Protein AF-A0A3D3YV87-F1 (afdb_monomer)

Sequence (78 aa):
ITYVEQVRVPVMILAGENDPRCPIRQIENYLSRLRELGLPHEVYRFDAGHGSLVIEETLQQLAAEISFVEHLGTPPPL

Radius of gyration: 13.8 Å; Cα contacts (8 Å, |Δi|>4): 79; chains: 1; bounding box: 31×30×30 Å

Nearest PDB structures (foldseek):
  5lcn-assembly1_A  TM=7.542E-01  e=3.791E-02  Pyrococcus furiosus DSM 3638
  5lcn-assembly2_B  TM=7.574E-01  e=5.722E-02  Pyrococcus furi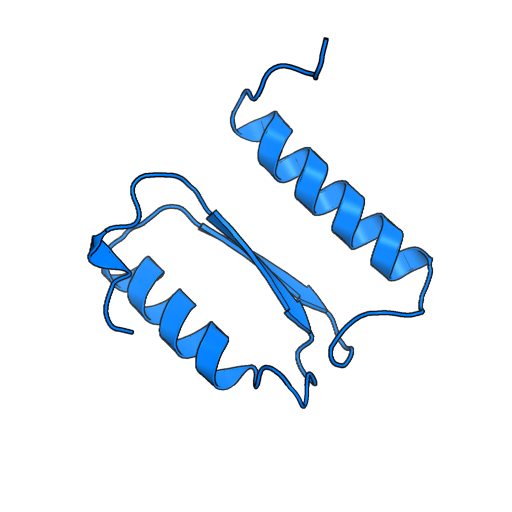osus DSM 3638
  3cn7-assembly3_C  TM=7.709E-01  e=1.217E-01  Pseudomonas aeruginosa
  1aur-assembly1_B  TM=6.973E-01  e=1.137E-01  Pseudomonas fluorescens
  2h1i-assembly1_A  TM=6.816E-01  e=1.217E-01  Bacillus cereus ATCC 14579

Structure (mmCIF, N/CA/C/O backbone):
data_AF-A0A3D3YV87-F1
#
_entry.id   AF-A0A3D3YV87-F1
#
loop_
_atom_site.group_PDB
_atom_site.id
_atom_site.type_symbol
_atom_site.label_atom_id
_atom_site.label_alt_id
_atom_site.label_comp_id
_atom_site.label_asym_id
_atom_site.label_entity_id
_atom_site.label_seq_id
_atom_site.pdbx_PDB_ins_code
_atom_site.Cartn_x
_atom_site.Cartn_y
_atom_site.Cartn_z
_atom_site.occupancy
_atom_site.B_iso_or_equiv
_atom_site.auth_seq_id
_atom_site.auth_comp_id
_atom_site.auth_asym_id
_atom_site.auth_atom_id
_atom_site.pdbx_PDB_model_num
ATOM 1 N N . ILE A 1 1 ? -7.248 -13.691 3.082 1.00 90.25 1 ILE A N 1
ATOM 2 C CA . ILE A 1 1 ? -6.511 -12.669 3.859 1.00 90.25 1 ILE A CA 1
ATOM 3 C C . ILE A 1 1 ? -6.901 -12.831 5.323 1.00 90.25 1 ILE A C 1
ATOM 5 O O . ILE A 1 1 ? -8.049 -12.576 5.649 1.00 90.25 1 ILE A O 1
ATOM 9 N N . THR A 1 2 ? -5.999 -13.324 6.170 1.00 94.38 2 THR A N 1
ATOM 10 C CA . THR A 1 2 ? -6.375 -13.915 7.472 1.00 94.38 2 THR A CA 1
ATOM 11 C C . THR A 1 2 ? -6.538 -12.905 8.616 1.00 94.38 2 THR A C 1
ATOM 13 O O . THR A 1 2 ? -7.372 -13.124 9.482 1.00 94.38 2 THR A O 1
ATOM 16 N N . TYR A 1 3 ? -5.787 -11.794 8.623 1.00 96.38 3 TYR A N 1
ATOM 17 C CA . TYR A 1 3 ? -5.714 -10.872 9.778 1.00 96.38 3 TYR A CA 1
ATOM 18 C C . TYR A 1 3 ? -6.048 -9.409 9.467 1.00 96.38 3 TYR A C 1
ATOM 20 O O . TYR A 1 3 ? -5.852 -8.536 10.301 1.00 96.38 3 TYR A O 1
ATOM 28 N N . VAL A 1 4 ? -6.564 -9.118 8.277 1.00 97.56 4 VAL A N 1
ATOM 29 C CA . VAL A 1 4 ? -6.936 -7.752 7.850 1.00 97.56 4 VAL A CA 1
ATOM 30 C C . VAL A 1 4 ? -7.932 -7.055 8.773 1.00 97.56 4 VAL A C 1
ATOM 32 O O . VAL A 1 4 ? -7.860 -5.848 8.941 1.00 97.56 4 VAL A O 1
ATOM 35 N N . GLU A 1 5 ? -8.802 -7.809 9.442 1.00 97.06 5 GLU A N 1
ATOM 36 C CA . GLU A 1 5 ? -9.740 -7.273 10.437 1.00 97.06 5 GLU A CA 1
ATOM 37 C C . GLU A 1 5 ? -9.038 -6.698 11.675 1.00 97.06 5 GLU A C 1
ATOM 39 O O . GLU A 1 5 ? -9.647 -5.975 12.456 1.00 97.06 5 GLU A O 1
ATOM 44 N N . GLN A 1 6 ? -7.754 -7.006 11.866 1.00 97.75 6 GLN A N 1
ATOM 45 C CA . GLN A 1 6 ? -6.948 -6.480 12.964 1.00 97.75 6 GLN A CA 1
ATOM 46 C C . GLN A 1 6 ? -6.219 -5.178 12.602 1.00 97.75 6 GLN A C 1
ATOM 48 O O . GLN A 1 6 ? -5.540 -4.624 13.464 1.00 97.75 6 GLN A O 1
ATOM 53 N N . VAL A 1 7 ? -6.340 -4.672 11.368 1.00 97.69 7 VAL A N 1
ATOM 54 C CA . VAL A 1 7 ? -5.771 -3.376 10.966 1.00 97.69 7 VAL A CA 1
ATOM 55 C C . VAL A 1 7 ? -6.559 -2.254 11.642 1.00 97.69 7 VAL A C 1
ATOM 57 O O . VAL A 1 7 ? -7.773 -2.160 11.493 1.00 97.69 7 VAL A O 1
ATOM 60 N N . ARG A 1 8 ? -5.866 -1.405 12.411 1.00 96.69 8 ARG A N 1
ATOM 61 C CA . ARG A 1 8 ? -6.481 -0.335 13.229 1.00 96.69 8 ARG A CA 1
ATOM 62 C C . ARG A 1 8 ? -6.092 1.078 12.811 1.00 96.69 8 ARG A C 1
ATOM 64 O O . ARG A 1 8 ? -6.540 2.037 13.429 1.00 96.69 8 ARG A O 1
ATOM 71 N N . VAL A 1 9 ? -5.226 1.198 11.815 1.00 95.75 9 VAL A N 1
ATOM 72 C CA . VAL A 1 9 ? -4.655 2.463 11.353 1.00 95.75 9 VAL A CA 1
ATOM 73 C C . VAL A 1 9 ? -4.772 2.543 9.833 1.00 95.75 9 VAL A C 1
ATOM 75 O O . VAL A 1 9 ? -4.854 1.489 9.194 1.00 95.75 9 VAL A O 1
ATOM 78 N N . PRO A 1 10 ? -4.777 3.751 9.246 1.00 97.25 10 PRO A N 1
ATOM 79 C CA . PRO A 1 10 ? -4.639 3.910 7.805 1.00 97.25 10 PRO A CA 1
ATOM 80 C C . PRO A 1 10 ? -3.367 3.230 7.295 1.00 97.25 10 PRO A C 1
ATOM 82 O O . PRO A 1 10 ? -2.328 3.277 7.956 1.00 97.25 10 PRO A O 1
ATOM 85 N N . VAL A 1 11 ? -3.446 2.598 6.124 1.00 97.62 11 VAL A N 1
ATOM 86 C CA . VAL A 1 11 ? -2.302 1.925 5.491 1.00 97.62 11 VAL A CA 1
ATOM 87 C C . VAL A 1 11 ? -2.137 2.360 4.041 1.00 97.62 11 VAL A C 1
ATOM 89 O O . VAL A 1 11 ? -3.107 2.410 3.290 1.00 97.62 11 VAL A O 1
ATOM 92 N N . MET A 1 12 ? -0.902 2.613 3.623 1.00 98.06 12 MET A N 1
ATOM 93 C CA . MET A 1 12 ? -0.555 2.800 2.217 1.00 98.06 12 MET A CA 1
ATOM 94 C C . MET A 1 12 ? 0.062 1.515 1.664 1.00 98.06 12 MET A C 1
ATOM 96 O O . MET A 1 12 ? 0.863 0.861 2.333 1.00 98.06 12 MET A O 1
ATOM 100 N N . ILE A 1 13 ? -0.325 1.137 0.447 1.00 97.62 13 ILE A N 1
ATOM 101 C CA . ILE A 1 13 ? 0.231 -0.006 -0.273 1.00 97.62 13 ILE A CA 1
ATOM 102 C C . ILE A 1 13 ? 0.930 0.505 -1.534 1.00 97.62 13 ILE A C 1
ATOM 104 O O . ILE A 1 13 ? 0.266 0.977 -2.456 1.00 97.62 13 ILE A O 1
ATOM 108 N N . LEU A 1 14 ? 2.253 0.348 -1.594 1.00 96.56 14 LEU A N 1
ATOM 109 C CA . LEU A 1 14 ? 3.040 0.487 -2.819 1.00 96.56 14 LEU A CA 1
ATOM 110 C C . LEU A 1 14 ? 3.217 -0.894 -3.457 1.00 96.56 14 LEU A C 1
ATOM 112 O O . LEU A 1 14 ? 3.656 -1.829 -2.786 1.00 96.56 14 LEU A O 1
ATOM 116 N N . ALA A 1 15 ? 2.866 -1.045 -4.735 1.00 96.25 15 ALA A N 1
ATOM 117 C CA . ALA A 1 15 ? 2.946 -2.339 -5.412 1.00 96.25 15 ALA A CA 1
ATOM 118 C C . ALA A 1 15 ? 3.388 -2.220 -6.875 1.00 96.25 15 ALA A C 1
ATOM 120 O O . ALA A 1 15 ? 2.734 -1.550 -7.676 1.00 96.25 15 ALA A O 1
ATOM 121 N N . GLY A 1 16 ? 4.455 -2.941 -7.225 1.00 95.88 16 GLY A N 1
ATOM 122 C CA . GLY A 1 16 ? 4.855 -3.149 -8.612 1.00 95.88 16 GLY A CA 1
ATOM 123 C C . GLY A 1 16 ? 3.917 -4.146 -9.286 1.00 95.88 16 GLY A C 1
ATOM 124 O O . GLY A 1 16 ? 3.709 -5.251 -8.780 1.00 95.88 16 GLY A O 1
ATOM 125 N N . GLU A 1 17 ? 3.329 -3.774 -10.421 1.00 95.31 17 GLU A N 1
ATOM 126 C CA . GLU A 1 17 ? 2.322 -4.608 -11.093 1.00 95.31 17 GLU A CA 1
ATOM 127 C C . GLU A 1 17 ? 2.902 -5.920 -11.642 1.00 95.31 17 GLU A C 1
ATOM 129 O O . GLU A 1 17 ? 2.185 -6.916 -11.762 1.00 95.31 17 GLU A O 1
ATOM 134 N N . ASN A 1 18 ? 4.213 -5.947 -11.892 1.00 94.75 18 ASN A N 1
ATOM 135 C CA . ASN A 1 18 ? 4.934 -7.065 -12.490 1.00 94.75 18 ASN A CA 1
ATOM 136 C C . ASN A 1 18 ? 5.910 -7.747 -11.509 1.00 94.75 18 ASN A C 1
ATOM 138 O O . ASN A 1 18 ? 6.855 -8.406 -11.944 1.00 94.75 18 ASN A O 1
ATOM 142 N N . ASP A 1 19 ? 5.727 -7.594 -10.189 1.00 94.88 19 ASP A N 1
ATOM 143 C CA . ASP A 1 19 ? 6.606 -8.202 -9.180 1.00 94.88 19 ASP A CA 1
ATOM 144 C C . ASP A 1 19 ? 6.511 -9.749 -9.180 1.00 94.88 19 ASP A C 1
ATOM 146 O O . ASP A 1 19 ? 5.489 -10.315 -8.776 1.00 94.88 19 ASP A O 1
ATOM 150 N N . PRO A 1 20 ? 7.583 -10.476 -9.568 1.00 92.38 20 PRO A N 1
ATOM 151 C CA . PRO A 1 20 ? 7.572 -11.939 -9.570 1.00 92.38 20 PRO A CA 1
ATOM 152 C C . PRO A 1 20 ? 7.674 -12.543 -8.159 1.00 92.38 20 PRO A C 1
ATOM 154 O O . PRO A 1 20 ? 7.431 -13.737 -7.984 1.00 92.38 20 PRO A O 1
ATOM 157 N N . ARG A 1 21 ? 8.070 -11.751 -7.155 1.00 94.12 21 ARG A N 1
ATOM 158 C CA . ARG A 1 21 ? 8.217 -12.163 -5.750 1.00 94.12 21 ARG A CA 1
ATOM 159 C C . ARG A 1 21 ? 6.922 -11.954 -4.973 1.00 94.12 21 ARG A C 1
ATOM 161 O O . ARG A 1 21 ? 6.577 -12.788 -4.139 1.00 94.12 21 ARG A O 1
ATOM 168 N N . CYS A 1 22 ? 6.206 -10.870 -5.264 1.00 92.88 22 CYS A N 1
ATOM 169 C CA . CYS A 1 22 ? 4.909 -10.541 -4.681 1.00 92.88 22 CYS A CA 1
ATOM 170 C C . CYS A 1 22 ? 3.858 -10.331 -5.788 1.00 92.88 22 CYS A C 1
ATOM 172 O O . CYS A 1 22 ? 3.628 -9.203 -6.215 1.00 92.88 22 CYS A O 1
ATOM 174 N N . PRO A 1 23 ? 3.192 -11.399 -6.267 1.00 93.62 23 PRO A N 1
ATOM 175 C CA . PRO A 1 23 ? 2.248 -11.285 -7.375 1.00 93.62 23 PRO A CA 1
ATOM 176 C C . PRO A 1 23 ? 1.100 -10.315 -7.075 1.00 93.62 23 PRO A C 1
ATOM 178 O O . PRO A 1 23 ? 0.440 -10.440 -6.037 1.00 93.62 23 PRO A O 1
ATOM 181 N N . ILE A 1 24 ? 0.779 -9.434 -8.029 1.00 94.94 24 ILE A N 1
ATOM 182 C CA . ILE A 1 24 ? -0.217 -8.361 -7.859 1.00 94.94 24 ILE A CA 1
ATOM 183 C C . ILE A 1 24 ? -1.588 -8.864 -7.381 1.00 94.94 24 ILE A C 1
ATOM 185 O O . ILE A 1 24 ? -2.242 -8.224 -6.561 1.00 94.94 24 ILE A O 1
ATOM 189 N N . ARG A 1 25 ? -1.984 -10.083 -7.773 1.00 95.69 25 ARG A N 1
ATOM 190 C CA . ARG A 1 25 ? -3.232 -10.722 -7.321 1.00 95.69 25 ARG A CA 1
ATOM 191 C C . ARG A 1 25 ? -3.324 -10.856 -5.793 1.00 95.69 25 ARG A C 1
ATOM 193 O O . ARG A 1 25 ? -4.416 -10.798 -5.235 1.00 95.69 25 ARG A O 1
ATOM 200 N N . GLN A 1 26 ? -2.206 -11.069 -5.093 1.00 94.25 26 GLN A N 1
ATOM 201 C CA . GLN A 1 26 ? -2.204 -11.125 -3.624 1.00 94.25 26 GLN A CA 1
ATOM 202 C C . GLN A 1 26 ? -2.525 -9.757 -3.019 1.00 94.25 26 GLN A C 1
ATOM 204 O O . GLN A 1 26 ? -3.350 -9.672 -2.108 1.00 94.25 26 GLN A O 1
ATOM 209 N N . ILE A 1 27 ? -1.933 -8.697 -3.574 1.00 96.25 27 ILE A N 1
ATOM 210 C CA . ILE A 1 27 ? -2.227 -7.314 -3.194 1.00 96.25 27 ILE A CA 1
ATOM 211 C C . ILE A 1 27 ? -3.697 -6.990 -3.472 1.00 96.25 27 ILE A C 1
ATOM 213 O O . ILE A 1 27 ? -4.384 -6.456 -2.610 1.00 96.25 27 ILE A O 1
ATOM 217 N N . GLU A 1 28 ? -4.230 -7.391 -4.624 1.00 96.94 28 GLU A N 1
ATOM 218 C CA . GLU A 1 28 ? -5.639 -7.180 -4.977 1.00 96.94 28 GLU A CA 1
ATOM 219 C C . GLU A 1 28 ? -6.610 -7.845 -4.007 1.00 96.94 28 GLU A C 1
ATOM 221 O O . GLU A 1 28 ? -7.595 -7.220 -3.609 1.00 96.94 28 GLU A O 1
ATOM 226 N N . ASN A 1 29 ? -6.311 -9.067 -3.563 1.00 97.50 29 ASN A N 1
ATOM 227 C CA . ASN A 1 29 ? -7.109 -9.741 -2.540 1.00 97.50 29 ASN A CA 1
ATOM 228 C C . ASN A 1 29 ? -7.099 -8.961 -1.214 1.00 97.50 29 ASN A C 1
ATOM 230 O O . ASN A 1 29 ? -8.127 -8.878 -0.541 1.00 97.50 29 ASN A O 1
ATOM 234 N N . TYR A 1 30 ? -5.951 -8.393 -0.831 1.00 97.69 30 TYR A N 1
ATOM 235 C CA . TYR A 1 30 ? -5.827 -7.563 0.369 1.00 97.69 30 TYR A CA 1
ATOM 236 C C . TYR A 1 30 ? -6.623 -6.262 0.243 1.00 97.69 30 TYR A C 1
ATOM 238 O O . TYR A 1 30 ? -7.447 -5.965 1.107 1.00 97.69 30 TYR A O 1
ATOM 246 N N . LEU A 1 31 ? -6.459 -5.545 -0.870 1.00 98.00 31 LEU A N 1
ATOM 247 C CA . LEU A 1 31 ? -7.178 -4.304 -1.159 1.00 98.00 31 LEU A CA 1
ATOM 248 C C . LEU A 1 31 ? -8.693 -4.517 -1.251 1.00 98.00 31 LEU A C 1
ATOM 250 O O . LEU A 1 31 ? -9.454 -3.703 -0.737 1.00 98.00 31 LEU A O 1
ATOM 254 N N . SER A 1 32 ? -9.150 -5.618 -1.861 1.00 98.19 32 SER A N 1
ATOM 255 C CA . SER A 1 32 ? -10.578 -5.966 -1.881 1.00 98.19 32 SER A CA 1
ATOM 256 C C . SER A 1 32 ? -11.117 -6.103 -0.468 1.00 98.19 32 SER A C 1
ATOM 258 O O . SER A 1 32 ? -12.140 -5.513 -0.133 1.00 98.19 32 SER A O 1
ATOM 260 N N . ARG A 1 33 ? -10.382 -6.813 0.392 1.00 98.31 33 ARG A N 1
ATOM 261 C CA . ARG A 1 33 ? -10.820 -7.050 1.760 1.00 98.31 33 ARG A CA 1
ATOM 262 C C . ARG A 1 33 ? -10.777 -5.788 2.629 1.00 98.31 33 ARG A C 1
ATOM 264 O O . ARG A 1 33 ? -11.670 -5.605 3.449 1.00 98.31 33 ARG A O 1
ATOM 271 N N . LEU A 1 34 ? -9.800 -4.899 2.427 1.00 98.31 34 LEU A N 1
ATOM 272 C CA . LEU A 1 34 ? -9.780 -3.572 3.057 1.00 98.31 34 LEU A CA 1
ATOM 273 C C . LEU A 1 34 ? -10.993 -2.730 2.633 1.00 98.31 34 LEU A C 1
ATOM 275 O O . LEU A 1 34 ? -11.657 -2.152 3.493 1.00 98.31 34 LEU A O 1
ATOM 279 N N . ARG A 1 35 ? -11.322 -2.710 1.331 1.00 98.19 35 ARG A N 1
ATOM 280 C CA . ARG A 1 35 ? -12.507 -2.012 0.799 1.00 98.19 35 ARG A CA 1
ATOM 281 C C . ARG A 1 35 ? -13.810 -2.555 1.377 1.00 98.19 35 ARG A C 1
ATOM 283 O O . ARG A 1 35 ? -14.642 -1.770 1.811 1.00 98.19 35 ARG A O 1
ATOM 290 N N . GLU A 1 36 ? -13.979 -3.875 1.414 1.00 98.19 36 GLU A N 1
ATOM 291 C CA . GLU A 1 36 ? -15.164 -4.527 1.994 1.00 98.19 36 GLU A CA 1
ATOM 292 C C . GLU A 1 36 ? -15.381 -4.160 3.466 1.00 98.19 36 GLU A C 1
ATOM 294 O O . GLU A 1 36 ? -16.519 -4.025 3.907 1.00 98.19 36 GLU A O 1
ATOM 299 N N . LEU A 1 37 ? -14.294 -4.009 4.224 1.00 98.06 37 LEU A N 1
ATOM 300 C CA . LEU A 1 37 ? -14.330 -3.653 5.642 1.00 98.06 37 LEU A CA 1
ATOM 301 C C . LEU A 1 37 ? -14.406 -2.138 5.891 1.00 98.06 37 LEU A C 1
ATOM 303 O O . LEU A 1 37 ? -14.505 -1.725 7.043 1.00 98.06 37 LEU A O 1
ATOM 307 N N . GLY A 1 38 ? -14.335 -1.308 4.844 1.00 97.94 38 GLY A N 1
ATOM 308 C CA . GLY A 1 38 ? -14.283 0.149 4.978 1.00 97.94 38 GLY A CA 1
ATOM 309 C C . GLY A 1 38 ? -13.030 0.654 5.701 1.00 97.94 38 GLY A C 1
ATOM 310 O O . GLY A 1 38 ? -13.056 1.733 6.290 1.00 97.94 38 GLY A O 1
ATOM 311 N N . LEU A 1 39 ? -11.943 -0.124 5.694 1.00 98.19 39 LEU A N 1
ATOM 312 C CA . LEU A 1 39 ? -10.699 0.248 6.364 1.00 98.19 39 LEU A CA 1
ATOM 313 C C . LEU A 1 39 ? -9.947 1.285 5.517 1.00 98.19 39 LEU A C 1
ATOM 315 O O . LEU A 1 39 ? -9.772 1.056 4.316 1.00 98.19 39 LEU A O 1
ATOM 319 N N . PRO A 1 40 ? -9.496 2.411 6.101 1.00 97.44 40 PRO A N 1
ATOM 320 C CA . PRO A 1 40 ? -8.828 3.472 5.356 1.00 97.44 40 PRO A CA 1
ATOM 321 C C . PRO A 1 40 ? -7.516 2.963 4.760 1.00 97.44 40 PRO A C 1
ATOM 323 O O . PRO A 1 40 ? -6.663 2.425 5.470 1.00 97.44 40 PRO A O 1
ATOM 326 N N . HIS A 1 41 ? -7.366 3.121 3.449 1.00 98.00 41 HIS A N 1
ATOM 327 C CA . HIS A 1 41 ? -6.159 2.720 2.747 1.00 98.00 41 HIS A CA 1
ATOM 328 C C . HIS A 1 41 ? -5.926 3.544 1.487 1.00 98.00 41 HIS A C 1
ATOM 330 O O . HIS A 1 41 ? -6.873 3.997 0.844 1.00 98.00 41 HIS A O 1
ATOM 336 N N . GLU A 1 42 ? -4.658 3.656 1.116 1.00 98.00 42 GLU A N 1
ATOM 337 C CA . GLU A 1 42 ? -4.203 4.273 -0.125 1.00 98.00 42 GLU A CA 1
ATOM 338 C C . GLU A 1 42 ? -3.351 3.295 -0.921 1.00 98.00 42 GLU A C 1
ATOM 340 O O . GLU A 1 42 ? -2.761 2.360 -0.373 1.00 98.00 42 GLU A O 1
ATOM 345 N N . VAL A 1 43 ? -3.325 3.474 -2.240 1.00 97.75 43 VAL A N 1
ATOM 346 C CA . VAL A 1 43 ? -2.651 2.550 -3.150 1.00 97.75 43 VAL A CA 1
ATOM 347 C C . VAL A 1 43 ? -1.875 3.340 -4.184 1.00 97.75 43 VAL A C 1
ATOM 349 O O . VAL A 1 43 ? -2.452 4.158 -4.895 1.00 97.75 43 VAL A O 1
ATOM 352 N N . TYR A 1 44 ? -0.592 3.027 -4.309 1.00 97.25 44 TYR A N 1
ATOM 353 C CA . TYR A 1 44 ? 0.272 3.509 -5.374 1.00 97.25 44 TYR A CA 1
ATOM 354 C C . TYR A 1 44 ? 0.786 2.299 -6.161 1.00 97.25 44 TYR A C 1
ATOM 356 O O . TYR A 1 44 ? 1.433 1.405 -5.610 1.00 97.25 44 TYR A O 1
ATOM 364 N N . ARG A 1 45 ? 0.442 2.233 -7.448 1.00 95.69 45 ARG A N 1
ATOM 365 C CA . ARG A 1 45 ? 0.876 1.163 -8.352 1.00 95.69 45 ARG A CA 1
ATOM 366 C C . ARG A 1 45 ? 1.871 1.707 -9.354 1.00 95.69 45 ARG A C 1
ATOM 368 O O . ARG A 1 45 ? 1.696 2.825 -9.827 1.00 95.69 45 ARG A O 1
ATOM 375 N N . PHE A 1 46 ? 2.852 0.888 -9.700 1.00 94.06 46 PHE A N 1
ATOM 376 C CA . PHE A 1 46 ? 3.878 1.255 -10.664 1.00 94.06 46 PHE A CA 1
ATOM 377 C C . PHE A 1 46 ? 4.221 0.096 -11.594 1.00 94.06 46 PHE A C 1
ATOM 379 O O . PHE A 1 46 ? 4.197 -1.075 -11.200 1.00 94.06 46 PHE A O 1
ATOM 386 N N . ASP A 1 47 ? 4.555 0.429 -12.839 1.00 91.31 47 ASP A N 1
ATOM 387 C CA . ASP A 1 47 ? 4.901 -0.544 -13.875 1.00 91.31 47 ASP A CA 1
ATOM 388 C C . ASP A 1 47 ? 6.361 -1.004 -13.730 1.00 91.31 47 ASP A C 1
ATOM 390 O O . ASP A 1 47 ? 7.253 -0.646 -14.499 1.00 91.31 47 ASP A O 1
ATOM 394 N N . ALA A 1 48 ? 6.628 -1.776 -12.676 1.00 87.56 48 ALA A N 1
ATOM 395 C CA . ALA A 1 48 ? 7.905 -2.446 -12.478 1.00 87.56 48 ALA A CA 1
ATOM 396 C C . ALA A 1 48 ? 7.728 -3.804 -11.783 1.00 87.56 48 ALA A C 1
ATOM 398 O O . ALA A 1 48 ? 6.626 -4.214 -11.411 1.00 87.56 48 ALA A O 1
ATOM 399 N N . GLY A 1 49 ? 8.851 -4.511 -11.633 1.00 86.38 49 GLY A N 1
ATOM 400 C CA . GLY A 1 49 ? 8.944 -5.740 -10.849 1.00 86.38 49 GLY A CA 1
ATOM 401 C C . GLY A 1 49 ? 8.925 -5.471 -9.341 1.00 86.38 49 GLY A C 1
ATOM 402 O O . GLY A 1 49 ? 8.173 -4.646 -8.842 1.00 86.38 49 GLY A O 1
ATOM 403 N N . HIS A 1 50 ? 9.798 -6.150 -8.595 1.00 89.44 50 HIS A N 1
ATOM 404 C CA . HIS A 1 50 ? 9.864 -6.026 -7.130 1.00 89.44 50 HIS A CA 1
ATOM 405 C C . HIS A 1 50 ? 10.245 -4.635 -6.602 1.00 89.44 50 HIS A C 1
ATOM 407 O O . HIS A 1 50 ? 10.000 -4.304 -5.448 1.00 89.44 50 HIS A O 1
ATOM 413 N N . GLY A 1 51 ? 10.872 -3.827 -7.442 1.00 85.12 51 GLY A N 1
ATOM 414 C CA . GLY A 1 51 ? 11.213 -2.445 -7.160 1.00 85.12 51 GLY A CA 1
ATOM 415 C C . GLY A 1 51 ? 11.556 -1.747 -8.465 1.00 85.12 51 GLY A C 1
ATOM 416 O O . GLY A 1 51 ? 11.777 -2.405 -9.488 1.00 85.12 51 GLY A O 1
ATOM 417 N N . SER A 1 52 ? 11.601 -0.420 -8.429 1.00 85.62 52 SER A N 1
ATOM 418 C CA . SER A 1 52 ? 12.025 0.377 -9.573 1.00 85.62 52 SER A CA 1
ATOM 419 C C . SER A 1 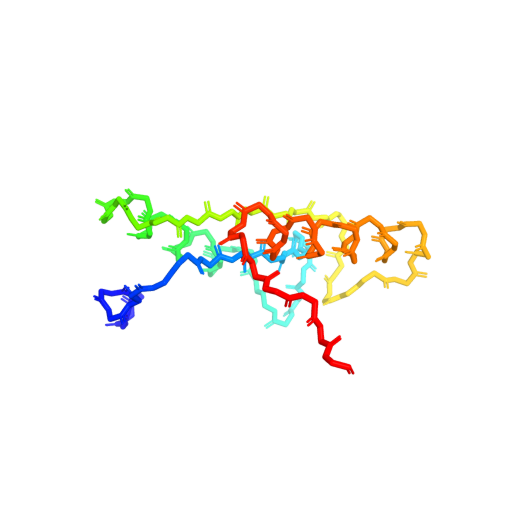52 ? 13.507 0.733 -9.470 1.00 85.62 52 SER A C 1
ATOM 421 O O . SER A 1 52 ? 13.985 1.127 -8.410 1.00 85.62 52 SER A O 1
ATOM 423 N N . LEU A 1 53 ? 14.234 0.602 -10.583 1.00 87.88 53 LEU A N 1
ATOM 424 C CA . LEU A 1 53 ? 15.583 1.167 -10.754 1.00 87.88 53 LEU A CA 1
ATOM 425 C C . LEU A 1 53 ? 15.546 2.514 -11.496 1.00 87.88 53 LEU A C 1
ATOM 427 O O . LEU A 1 53 ? 16.589 3.096 -11.793 1.00 87.88 53 LEU A O 1
ATOM 431 N N . VAL A 1 54 ? 14.347 2.994 -11.828 1.00 94.31 54 VAL A N 1
ATOM 432 C CA . VAL A 1 54 ? 14.129 4.292 -12.458 1.00 94.31 54 VAL A CA 1
ATOM 433 C C . VAL A 1 54 ? 14.056 5.333 -11.348 1.00 94.31 54 VAL A C 1
ATOM 435 O O . VAL A 1 54 ? 13.129 5.325 -10.547 1.00 94.31 54 VAL A O 1
ATOM 438 N N . ILE A 1 55 ? 15.036 6.236 -11.302 1.00 95.25 55 ILE A N 1
ATOM 439 C CA . ILE A 1 55 ? 15.153 7.238 -10.229 1.00 95.25 55 ILE A CA 1
ATOM 440 C C . ILE A 1 55 ? 13.901 8.108 -10.113 1.00 95.25 55 ILE A C 1
ATOM 442 O O . ILE A 1 55 ? 13.461 8.389 -9.005 1.00 95.25 55 ILE A O 1
ATOM 446 N N . GLU A 1 56 ? 13.319 8.516 -11.241 1.00 96.38 56 GLU A N 1
ATOM 447 C CA . GLU A 1 56 ? 12.086 9.307 -11.252 1.00 96.38 56 GLU A CA 1
ATOM 448 C C . GLU A 1 56 ? 10.943 8.589 -10.527 1.00 96.38 56 GLU A C 1
ATOM 450 O O . GLU A 1 56 ? 10.298 9.175 -9.664 1.00 96.38 56 GLU A O 1
ATOM 455 N N . GLU A 1 57 ? 10.759 7.303 -10.808 1.00 95.88 57 GLU A N 1
ATOM 456 C CA . GLU A 1 57 ? 9.760 6.465 -10.150 1.00 95.88 57 GLU A CA 1
ATOM 457 C C . GLU A 1 57 ? 10.052 6.333 -8.648 1.00 95.88 57 GLU A C 1
ATOM 459 O O . GLU A 1 57 ? 9.169 6.535 -7.823 1.00 95.88 57 GLU A O 1
ATOM 464 N N . THR A 1 58 ? 11.310 6.101 -8.257 1.00 94.88 58 THR A N 1
ATOM 465 C CA . THR A 1 58 ? 11.691 6.081 -6.834 1.00 94.88 58 THR A CA 1
ATOM 466 C C . THR A 1 58 ? 11.375 7.406 -6.129 1.00 94.88 58 THR A C 1
ATOM 468 O O . THR A 1 58 ? 10.915 7.402 -4.989 1.00 94.88 58 THR A O 1
ATOM 471 N N . LEU A 1 59 ? 11.589 8.549 -6.789 1.00 96.75 59 LEU A N 1
ATOM 472 C CA . LEU A 1 59 ? 11.250 9.861 -6.230 1.00 96.75 59 LEU A CA 1
ATOM 473 C C . LEU A 1 59 ? 9.737 10.052 -6.086 1.00 96.75 59 LEU A C 1
ATOM 475 O O . LEU A 1 59 ? 9.297 10.612 -5.084 1.00 96.75 59 LEU A O 1
ATOM 479 N N . GLN A 1 60 ? 8.942 9.578 -7.047 1.00 96.81 60 GLN A N 1
ATOM 480 C CA . GLN A 1 60 ? 7.482 9.627 -6.958 1.00 96.81 60 GLN A CA 1
ATOM 481 C C . GLN A 1 60 ? 6.949 8.747 -5.822 1.00 96.81 60 GLN A C 1
ATOM 483 O O . GLN A 1 60 ? 6.078 9.190 -5.076 1.00 96.81 60 GLN A O 1
ATOM 488 N N . GLN A 1 61 ? 7.513 7.551 -5.640 1.00 96.50 61 GLN A N 1
ATOM 489 C CA . GLN A 1 61 ? 7.180 6.659 -4.526 1.00 96.50 61 GLN A CA 1
ATOM 490 C C . GLN A 1 61 ? 7.4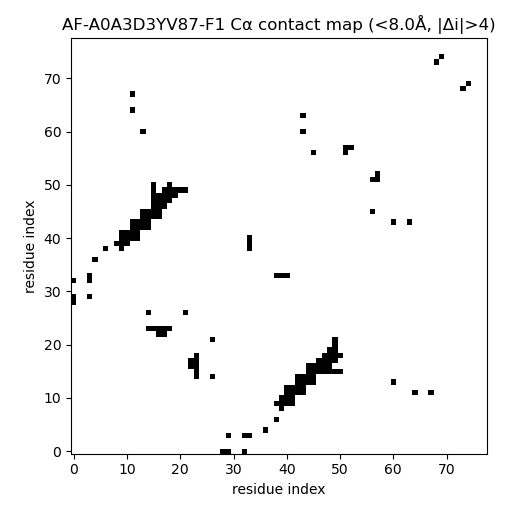61 7.324 -3.176 1.00 96.50 61 GLN A C 1
ATOM 492 O O . GLN A 1 61 ? 6.568 7.402 -2.335 1.00 96.50 61 GLN A O 1
ATOM 497 N N . LEU A 1 62 ? 8.660 7.892 -3.000 1.00 96.56 62 LEU A N 1
ATOM 498 C CA . LEU A 1 62 ? 9.028 8.611 -1.776 1.00 96.56 62 LEU A CA 1
ATOM 499 C C . LEU A 1 62 ? 8.127 9.822 -1.519 1.00 96.56 62 LEU A C 1
ATOM 501 O O . LEU A 1 62 ? 7.705 10.051 -0.388 1.00 96.56 62 LEU A O 1
ATOM 505 N N . ALA A 1 63 ? 7.815 10.599 -2.557 1.00 97.06 63 ALA A N 1
ATOM 506 C CA . ALA A 1 63 ? 6.908 11.734 -2.431 1.00 97.06 63 ALA A CA 1
ATOM 507 C C . ALA A 1 63 ? 5.498 11.289 -2.007 1.00 97.06 63 ALA A C 1
ATOM 509 O O . ALA A 1 63 ? 4.883 11.943 -1.166 1.00 97.06 63 ALA A O 1
ATOM 510 N N . ALA A 1 64 ? 5.002 10.170 -2.543 1.00 97.62 64 ALA A N 1
ATOM 511 C CA . ALA A 1 64 ? 3.711 9.606 -2.166 1.00 97.62 64 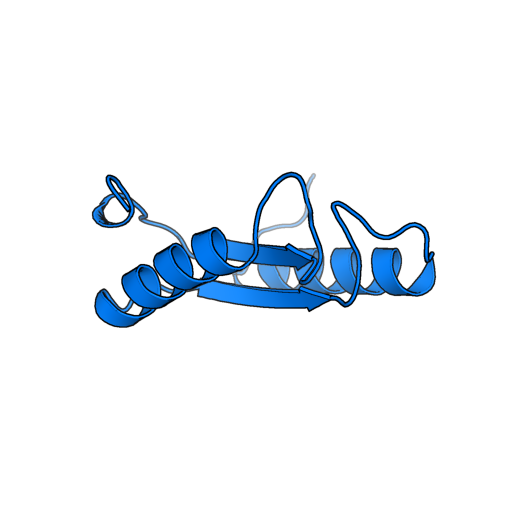ALA A CA 1
ATOM 512 C C . ALA A 1 64 ? 3.709 9.093 -0.713 1.00 97.62 64 ALA A C 1
ATOM 514 O O . ALA A 1 64 ? 2.773 9.383 0.026 1.00 97.62 64 ALA A O 1
ATOM 515 N N . GLU A 1 65 ? 4.771 8.412 -0.274 1.00 96.69 65 GLU A N 1
ATOM 516 C CA . GLU A 1 65 ? 4.937 7.970 1.120 1.00 96.69 65 GLU A CA 1
ATOM 517 C C . GLU A 1 65 ? 4.978 9.151 2.104 1.00 96.69 65 GLU A C 1
ATOM 519 O O . GLU A 1 65 ? 4.310 9.120 3.138 1.00 96.69 65 GLU A O 1
ATOM 524 N N . ILE A 1 66 ? 5.724 10.214 1.776 1.00 96.00 66 ILE A N 1
ATOM 525 C CA . ILE A 1 66 ? 5.786 11.438 2.589 1.00 96.00 66 ILE A CA 1
ATOM 526 C C . ILE A 1 66 ? 4.414 12.112 2.637 1.00 96.00 66 ILE A C 1
ATOM 528 O O . ILE A 1 66 ? 3.918 12.430 3.717 1.00 96.00 66 ILE A O 1
ATOM 532 N N . SER A 1 67 ? 3.761 12.270 1.484 1.00 96.06 67 SER A N 1
ATOM 533 C CA . SER A 1 67 ? 2.425 12.861 1.417 1.00 96.06 67 SER A CA 1
ATOM 534 C C . SER A 1 67 ? 1.414 12.070 2.255 1.00 96.06 67 SER A C 1
ATOM 536 O O . SER A 1 67 ? 0.601 12.690 2.944 1.00 96.06 67 SER A O 1
ATOM 538 N N . PHE A 1 68 ? 1.518 10.733 2.269 1.00 96.94 68 PHE A N 1
ATOM 539 C CA . PHE A 1 68 ? 0.698 9.836 3.087 1.00 96.94 68 PHE A CA 1
ATOM 540 C C . PHE A 1 68 ? 0.942 9.975 4.604 1.00 96.94 68 PHE A C 1
ATOM 542 O O . PHE A 1 68 ? 0.043 9.778 5.415 1.00 96.94 68 PHE A O 1
ATOM 549 N N . VAL A 1 69 ? 2.132 10.351 5.063 1.00 95.19 69 VAL A N 1
ATOM 550 C CA . VAL A 1 69 ? 2.309 10.622 6.503 1.00 95.19 69 VAL A CA 1
ATOM 551 C C . VAL A 1 69 ? 1.910 12.052 6.869 1.00 95.19 69 VAL A C 1
ATOM 553 O O . VAL A 1 69 ? 1.347 12.269 7.948 1.00 95.19 69 VAL A O 1
ATOM 556 N N . GLU A 1 70 ? 2.126 13.015 5.969 1.00 94.44 70 GLU A N 1
ATOM 557 C CA . GLU A 1 70 ? 1.770 14.425 6.166 1.00 94.44 70 GLU A CA 1
ATOM 558 C C . GLU A 1 70 ? 0.255 14.635 6.259 1.00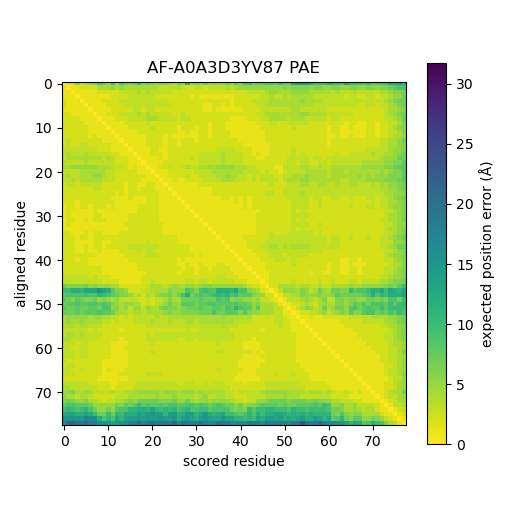 94.44 70 GLU A C 1
ATOM 560 O O . GLU A 1 70 ? -0.214 15.278 7.200 1.00 94.44 70 GLU A O 1
ATOM 565 N N . HI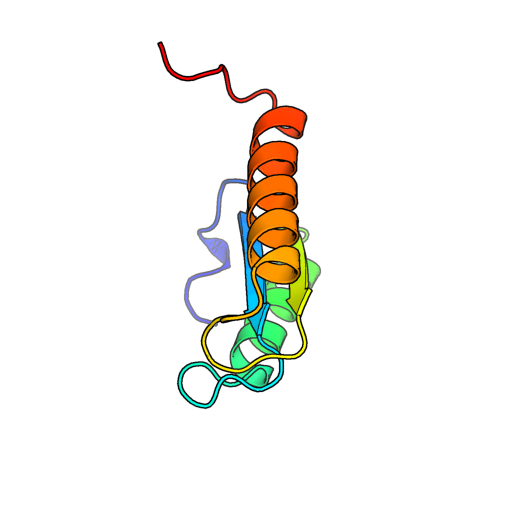S A 1 71 ? -0.539 14.067 5.340 1.00 92.75 71 HIS A N 1
ATOM 566 C CA . HIS A 1 71 ? -2.002 14.234 5.371 1.00 92.75 71 HIS A CA 1
ATOM 567 C C . HIS A 1 71 ? -2.668 13.541 6.580 1.00 92.75 71 HIS A C 1
ATOM 569 O O . HIS A 1 71 ? -3.771 13.927 6.968 1.00 92.75 71 HIS A O 1
ATOM 575 N N . LEU A 1 72 ? -1.994 12.571 7.218 1.00 94.94 72 LEU A N 1
ATOM 576 C CA . LEU A 1 72 ? -2.417 11.974 8.4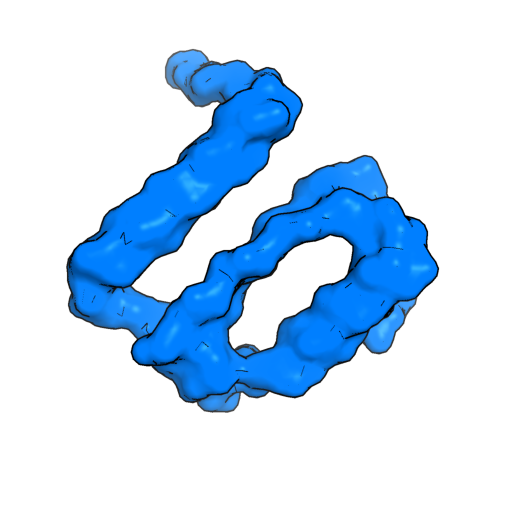93 1.00 94.94 72 LEU A CA 1
ATOM 577 C C . LEU A 1 72 ? -2.063 12.839 9.712 1.00 94.94 72 LEU A C 1
ATOM 579 O O . LEU A 1 72 ? -2.436 12.495 10.834 1.00 94.94 72 LEU A O 1
ATOM 583 N N . GLY A 1 73 ? -1.354 13.955 9.517 1.00 92.69 73 GLY A N 1
ATOM 584 C CA . GLY A 1 73 ? -0.911 14.835 10.597 1.00 92.69 73 GLY A CA 1
ATOM 585 C C . GLY A 1 73 ? 0.248 14.256 11.407 1.00 92.69 73 GLY A C 1
ATOM 586 O O . GLY A 1 73 ? 0.406 14.606 12.579 1.00 92.69 73 GLY A O 1
ATOM 587 N N . THR A 1 74 ? 1.045 13.360 10.814 1.00 88.06 74 THR A N 1
ATOM 588 C CA . THR A 1 74 ? 2.228 12.805 11.479 1.00 88.06 74 THR A CA 1
ATOM 589 C C . THR A 1 74 ? 3.237 13.933 11.710 1.00 88.06 74 THR A C 1
ATOM 5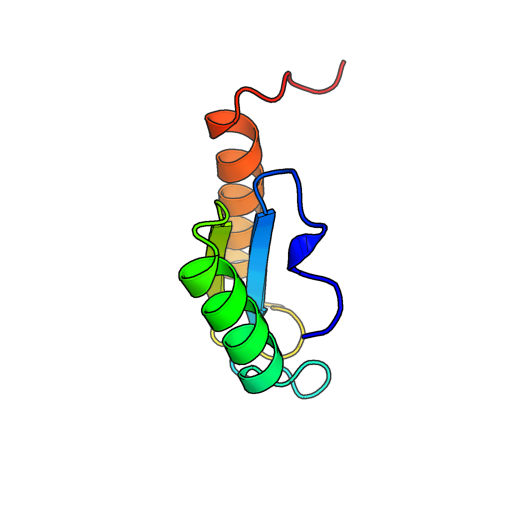91 O O . THR A 1 74 ? 3.615 14.606 10.748 1.00 88.06 74 THR A O 1
ATOM 594 N N . PRO A 1 75 ? 3.673 14.188 12.957 1.00 84.00 75 PRO A N 1
ATOM 595 C CA . PRO A 1 75 ? 4.652 15.233 13.212 1.00 84.00 75 PRO A CA 1
ATOM 596 C C . PRO A 1 75 ? 5.989 14.876 12.543 1.00 84.00 75 PRO A C 1
ATOM 598 O O . PRO A 1 75 ? 6.338 13.692 12.477 1.00 84.00 75 PRO A O 1
ATOM 601 N N . PRO A 1 76 ? 6.757 15.874 12.070 1.00 79.06 76 PRO A N 1
ATOM 602 C CA . PRO A 1 76 ? 8.084 15.621 11.531 1.00 79.06 76 PRO A CA 1
ATOM 603 C C . PRO A 1 76 ? 8.977 14.978 12.605 1.00 79.06 76 PRO A C 1
ATOM 605 O O . PRO A 1 76 ? 8.804 15.263 13.798 1.00 79.06 76 PRO A O 1
ATOM 608 N N . PRO A 1 77 ? 9.930 14.114 12.211 1.00 78.25 77 PRO A N 1
ATOM 609 C CA . PRO A 1 77 ? 10.926 13.607 13.144 1.00 78.25 77 PRO A CA 1
ATOM 610 C C . PRO A 1 77 ? 11.708 14.776 13.765 1.00 78.25 77 PRO A C 1
ATOM 612 O O . PRO A 1 77 ? 11.956 15.782 13.096 1.00 78.25 77 PRO A O 1
ATOM 615 N N . LEU A 1 78 ? 12.037 14.637 15.056 1.00 71.25 78 LEU A N 1
ATOM 616 C CA . LEU A 1 78 ? 12.799 15.615 15.847 1.00 71.25 78 LEU A CA 1
ATOM 617 C C . LEU A 1 78 ? 14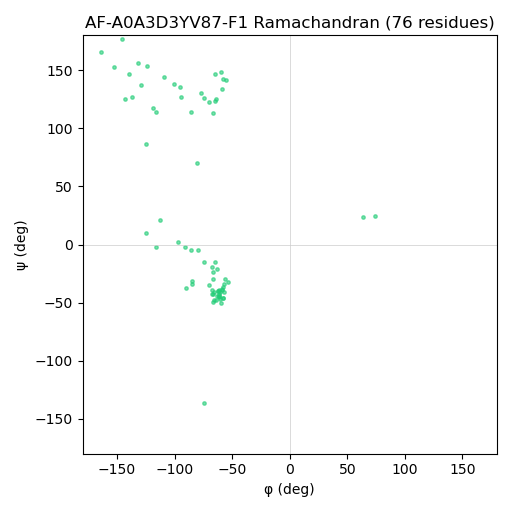.195 15.883 15.272 1.00 71.25 78 LEU A C 1
ATOM 619 O O . LEU A 1 78 ? 14.834 14.909 14.811 1.00 71.25 78 LEU A O 1
#

pLDDT: mean 94.4, std 4.99, range [71.25, 98.31]

Foldseek 3Di:
DPCLVVDDDEEEDEDECAAPVDHVVVVVVSVVVCVVVVNHYHYDYDPDYPDDPPVVVVVVVVVVVVVVCVVVVNDDDD

Secondary structure (DSSP, 8-state):
--SGGG--S-EEEEEETT-SSS-HHHHHHHHHHHHHTT--EEEEEESSSSS---HHHHHHHHHHHHHHHHTTTPPPP-

Solvent-accessible surface area (backbone atoms only — not comparable to full-atom values): 4840 Å² total; per-residue (Å²): 128,92,60,68,89,71,65,86,64,77,44,77,45,78,44,28,63,58,8,88,87,58,51,43,68,61,55,49,55,48,53,51,52,33,57,76,68,68,51,59,67,49,77,48,76,43,99,29,32,87,61,69,90,47,66,70,58,47,52,52,51,52,50,50,55,50,49,59,40,50,78,73,66,55,76,79,84,130

Mean predicted aligned error: 3.25 Å